Protein AF-A0A7S3DHJ5-F1 (afdb_monomer)

Organism: N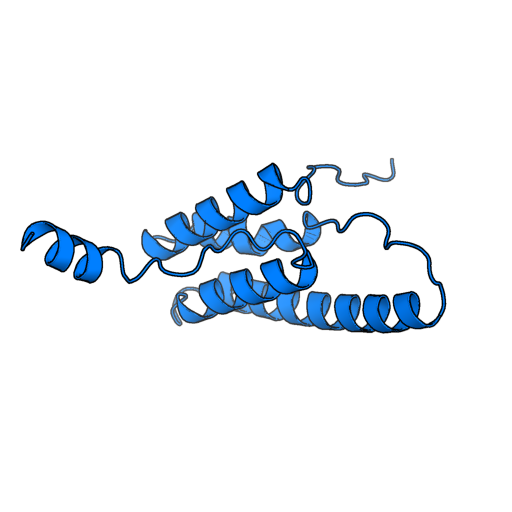CBI:txid652834

InterPro domains:
  IPR032629 Mon2/Sec7/BIG1-like, dimerisation and cyclophilin-binding domain [PF16213] (24-120)

Structure (mmCIF, N/CA/C/O backbone):
data_AF-A0A7S3DHJ5-F1
#
_entry.id   AF-A0A7S3DHJ5-F1
#
loop_
_atom_site.group_PDB
_atom_site.id
_atom_site.type_symbol
_atom_site.label_atom_id
_atom_site.label_alt_id
_atom_site.label_comp_id
_atom_site.label_asym_id
_atom_site.label_entity_id
_atom_site.label_seq_id
_atom_site.pdbx_PDB_ins_code
_atom_site.Cartn_x
_atom_site.Cartn_y
_atom_site.Cartn_z
_atom_site.occupancy
_atom_site.B_iso_or_equiv
_atom_site.auth_seq_id
_atom_site.auth_comp_id
_atom_site.auth_asym_id
_atom_site.auth_atom_id
_atom_site.pdbx_PDB_model_num
ATOM 1 N N . SER A 1 1 ? -28.505 -16.657 -4.690 1.00 63.44 1 SER A N 1
ATOM 2 C CA . SER A 1 1 ? -29.125 -17.137 -3.439 1.00 63.44 1 SER A CA 1
ATOM 3 C C . SER A 1 1 ? -29.092 -16.020 -2.397 1.00 63.44 1 SER A C 1
ATOM 5 O O . SER A 1 1 ? -28.240 -15.150 -2.518 1.00 63.44 1 SER A O 1
ATOM 7 N N . GLU A 1 2 ? -29.968 -16.001 -1.386 1.00 65.31 2 GLU A N 1
ATOM 8 C CA . GLU A 1 2 ? -29.889 -15.054 -0.244 1.00 65.31 2 GLU A CA 1
ATOM 9 C C . GLU A 1 2 ? -28.500 -15.104 0.425 1.00 65.31 2 GLU A C 1
ATOM 11 O O . GLU A 1 2 ? -27.936 -14.089 0.832 1.00 65.31 2 GLU A O 1
ATOM 16 N N . VAL A 1 3 ? -27.885 -16.292 0.399 1.00 67.75 3 VAL A N 1
ATOM 17 C CA . VAL A 1 3 ? -26.518 -16.551 0.861 1.00 67.75 3 VAL A CA 1
ATOM 18 C C . VAL A 1 3 ? -25.464 -15.821 0.012 1.00 67.75 3 VAL A C 1
ATOM 20 O O . VAL A 1 3 ? -24.513 -15.290 0.571 1.00 67.75 3 VAL A O 1
ATOM 23 N N . ASP A 1 4 ? -25.637 -15.704 -1.313 1.00 57.72 4 ASP A N 1
ATOM 24 C CA . ASP A 1 4 ? -24.733 -14.916 -2.180 1.00 57.72 4 ASP A CA 1
ATOM 25 C C . ASP A 1 4 ? -24.799 -13.420 -1.866 1.00 57.72 4 ASP A C 1
ATOM 27 O O . ASP A 1 4 ? -23.802 -12.704 -1.970 1.00 57.72 4 ASP A O 1
ATOM 31 N N . GLN A 1 5 ? -25.985 -12.931 -1.501 1.00 67.31 5 GLN A N 1
ATOM 32 C CA . GLN A 1 5 ? -26.197 -11.525 -1.179 1.00 67.31 5 GLN A CA 1
ATOM 33 C C . GLN A 1 5 ? -25.593 -11.188 0.191 1.00 67.31 5 GLN A C 1
ATOM 35 O O . GLN A 1 5 ? -24.950 -10.148 0.337 1.00 67.31 5 GLN A O 1
ATOM 40 N N . LEU A 1 6 ? -25.699 -12.115 1.151 1.00 64.69 6 LEU A N 1
ATOM 41 C CA . LEU A 1 6 ? -25.043 -12.029 2.456 1.00 64.69 6 LEU A CA 1
ATOM 42 C C . LEU A 1 6 ? -23.513 -12.118 2.333 1.00 64.69 6 LEU A C 1
ATOM 44 O O . LEU A 1 6 ? -22.798 -11.326 2.943 1.00 64.69 6 LEU A O 1
ATOM 48 N N . MET A 1 7 ? -23.010 -13.025 1.488 1.00 59.53 7 MET A N 1
ATOM 49 C CA . MET A 1 7 ? -21.582 -13.148 1.177 1.00 59.53 7 MET A CA 1
ATOM 50 C C . MET A 1 7 ? -21.046 -11.863 0.533 1.00 59.53 7 MET A C 1
ATOM 52 O O . MET A 1 7 ? -20.023 -11.347 0.969 1.00 59.53 7 MET A O 1
ATOM 56 N N . ARG A 1 8 ? -21.754 -11.269 -0.436 1.00 63.53 8 ARG A N 1
ATOM 57 C CA . ARG A 1 8 ? -21.365 -9.974 -1.028 1.00 63.53 8 ARG A CA 1
ATOM 58 C C . ARG A 1 8 ? -21.389 -8.818 -0.027 1.00 63.53 8 ARG A C 1
ATOM 60 O O . ARG A 1 8 ? -20.546 -7.929 -0.117 1.00 63.53 8 ARG A O 1
ATOM 67 N N . ALA A 1 9 ? -22.324 -8.824 0.922 1.00 62.09 9 ALA A N 1
ATOM 68 C CA . ALA A 1 9 ? -22.416 -7.796 1.957 1.00 62.09 9 ALA A CA 1
ATOM 69 C C . ALA A 1 9 ? -21.298 -7.908 3.012 1.00 62.09 9 ALA A C 1
ATOM 71 O O . ALA A 1 9 ? -20.814 -6.883 3.489 1.00 62.09 9 ALA A O 1
ATOM 72 N N . PHE A 1 10 ? -20.861 -9.128 3.348 1.00 52.94 10 PHE A N 1
ATOM 73 C CA . PHE A 1 10 ? -19.789 -9.368 4.324 1.00 52.94 10 PHE A CA 1
ATOM 74 C C . PHE A 1 10 ? -18.382 -9.303 3.722 1.00 52.94 10 PHE A C 1
ATOM 76 O O . PHE A 1 10 ? -17.497 -8.682 4.310 1.00 52.94 10 PHE A O 1
ATOM 83 N N . PHE A 1 11 ? -18.171 -9.909 2.553 1.00 59.78 11 PHE A N 1
ATOM 84 C CA . PHE A 1 11 ? -16.862 -9.955 1.892 1.00 59.78 11 PHE A CA 1
ATOM 85 C C . PHE A 1 11 ? -16.596 -8.743 0.997 1.00 59.78 11 PHE A C 1
ATOM 87 O O . PHE A 1 11 ? -15.464 -8.529 0.567 1.00 59.78 11 PHE A O 1
ATOM 94 N N . GLY A 1 12 ? -17.609 -7.902 0.770 1.00 42.78 12 GLY A N 1
ATOM 95 C CA . GLY A 1 12 ? -17.515 -6.798 -0.168 1.00 42.78 12 GLY A CA 1
ATOM 96 C C . GLY A 1 12 ? -17.399 -7.302 -1.604 1.00 42.78 12 GLY A C 1
ATOM 97 O O . GLY A 1 12 ? -16.978 -8.421 -1.888 1.00 42.78 12 GLY A O 1
ATOM 98 N N . ASP A 1 13 ? -17.807 -6.454 -2.533 1.00 43.94 13 ASP A N 1
ATOM 99 C CA . ASP A 1 13 ? -17.621 -6.668 -3.957 1.00 43.94 13 ASP A CA 1
ATOM 100 C C . ASP A 1 13 ? -16.121 -6.823 -4.273 1.00 43.94 13 ASP A C 1
ATOM 102 O O . ASP A 1 13 ? -15.396 -5.850 -4.467 1.00 43.94 13 ASP A O 1
ATOM 106 N N . SER A 1 14 ? -15.642 -8.068 -4.311 1.00 46.50 14 SER A N 1
ATOM 107 C CA . SER A 1 14 ? -14.331 -8.443 -4.850 1.00 46.50 14 SER A CA 1
ATOM 108 C C . SER A 1 14 ? -14.371 -8.477 -6.389 1.00 46.50 14 SER A C 1
ATOM 110 O O . SER A 1 14 ? -13.700 -9.274 -7.040 1.00 46.50 14 SER A O 1
ATOM 112 N N . SER A 1 15 ? -15.196 -7.624 -7.006 1.00 45.34 15 SER A N 1
ATOM 113 C CA . SER A 1 15 ? -15.207 -7.414 -8.452 1.00 45.34 15 SER A CA 1
ATOM 114 C C . SER A 1 15 ? -14.200 -6.331 -8.796 1.00 45.34 15 SER A C 1
ATOM 116 O O . SER A 1 15 ? -14.519 -5.146 -8.851 1.00 45.34 15 SER A O 1
ATOM 118 N N . SER A 1 16 ? -12.948 -6.742 -8.988 1.00 43.50 16 SER A N 1
ATOM 119 C CA . SER A 1 16 ? -12.066 -6.282 -10.077 1.00 43.50 16 SER A CA 1
ATOM 120 C C . SER A 1 16 ? -10.631 -6.788 -9.883 1.00 43.50 16 SER A C 1
ATOM 122 O O . SER A 1 16 ? -9.676 -6.026 -9.981 1.00 43.50 16 SER A O 1
ATOM 124 N N . ASP A 1 17 ? -10.450 -8.091 -9.660 1.00 40.03 17 ASP A N 1
ATOM 125 C CA . ASP A 1 17 ? -9.230 -8.765 -10.119 1.00 40.03 17 ASP A CA 1
ATOM 126 C C . ASP A 1 17 ? -9.486 -9.296 -11.533 1.00 40.03 17 ASP A C 1
ATOM 128 O O . ASP A 1 17 ? -9.504 -10.495 -11.803 1.00 40.03 17 ASP A O 1
ATOM 132 N N . SER A 1 18 ? -9.693 -8.375 -12.478 1.00 40.03 18 SER A N 1
ATOM 133 C CA . SER A 1 18 ? -9.257 -8.677 -13.834 1.00 40.03 18 SER A CA 1
ATOM 134 C C . SER A 1 18 ? -7.743 -8.784 -13.744 1.00 40.03 18 SER A C 1
ATOM 136 O O . SER A 1 18 ? -7.072 -7.795 -13.443 1.00 40.03 18 SER A O 1
ATOM 138 N N . VAL A 1 19 ? -7.208 -9.982 -13.944 1.00 42.78 19 VAL A N 1
ATOM 139 C CA . VAL A 1 19 ? -5.772 -10.205 -14.084 1.00 42.78 19 VAL A CA 1
ATOM 140 C C . VAL A 1 19 ? -5.350 -9.469 -15.356 1.00 42.78 19 VAL A C 1
ATOM 142 O O . VAL A 1 19 ? -5.405 -10.014 -16.454 1.00 42.78 19 VAL A O 1
ATOM 145 N N . VAL A 1 20 ? -5.038 -8.176 -15.237 1.00 43.88 20 VAL A N 1
ATOM 146 C CA . VAL A 1 20 ? -4.575 -7.375 -16.368 1.00 43.88 20 VAL A CA 1
ATOM 147 C C . VAL A 1 20 ? -3.136 -7.797 -16.617 1.00 43.88 20 VAL A C 1
ATOM 149 O O . VAL A 1 20 ? -2.198 -7.279 -16.007 1.00 43.88 20 VAL A O 1
ATOM 152 N N . ALA A 1 21 ? -2.972 -8.795 -17.483 1.00 42.38 21 ALA A N 1
ATOM 153 C CA . ALA A 1 21 ? -1.714 -9.067 -18.155 1.00 42.38 21 ALA A CA 1
ATOM 154 C C . ALA A 1 21 ? -1.277 -7.760 -18.840 1.00 42.38 21 ALA A C 1
ATOM 156 O O . ALA A 1 21 ? -1.862 -7.354 -19.840 1.00 42.38 21 ALA A O 1
ATOM 157 N N . GLY A 1 22 ? -0.335 -7.042 -18.221 1.00 53.66 22 GLY A N 1
ATOM 158 C CA . GLY A 1 22 ? 0.121 -5.720 -18.666 1.00 53.66 22 GLY A CA 1
ATOM 159 C C . GLY A 1 22 ? 0.097 -4.614 -17.605 1.00 53.66 22 GLY A C 1
ATOM 160 O O . GLY A 1 22 ? 0.583 -3.519 -17.881 1.00 53.66 22 GLY A O 1
ATOM 161 N N . GLU A 1 23 ? -0.428 -4.848 -16.396 1.00 67.3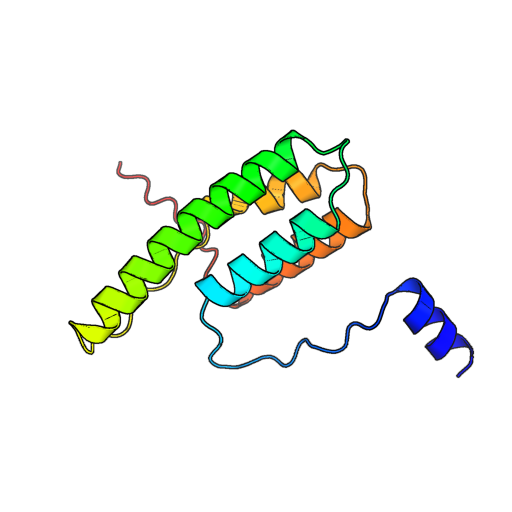1 23 GLU A N 1
ATOM 162 C CA . GLU A 1 23 ? -0.330 -3.845 -15.325 1.00 67.31 23 GLU A CA 1
ATOM 163 C C . GLU A 1 23 ? 1.115 -3.718 -14.819 1.00 67.31 23 GLU A C 1
ATOM 165 O O . GLU A 1 23 ? 1.718 -4.701 -14.373 1.00 67.31 23 GLU A O 1
ATOM 170 N N . ARG A 1 24 ? 1.657 -2.492 -14.864 1.00 76.38 24 ARG A N 1
ATOM 171 C CA . ARG A 1 24 ? 2.979 -2.176 -14.315 1.00 76.38 24 ARG A CA 1
ATOM 172 C C . ARG A 1 24 ? 3.007 -2.461 -12.817 1.00 76.38 24 ARG A C 1
ATOM 174 O O . ARG A 1 24 ? 2.067 -2.146 -12.088 1.00 76.38 24 ARG A O 1
ATOM 181 N N . ALA A 1 25 ? 4.115 -3.024 -12.355 1.00 80.75 25 ALA A N 1
ATOM 182 C CA . ALA A 1 25 ? 4.288 -3.396 -10.957 1.00 80.75 25 ALA A CA 1
ATOM 183 C C . ALA A 1 25 ? 4.178 -2.197 -10.001 1.00 80.75 25 ALA A C 1
ATOM 185 O O . ALA A 1 25 ? 3.531 -2.290 -8.955 1.00 80.75 25 ALA A O 1
ATOM 186 N N . THR A 1 26 ? 4.713 -1.046 -10.418 1.00 83.06 26 THR A N 1
ATOM 187 C CA . THR A 1 26 ? 4.555 0.247 -9.741 1.00 83.06 26 THR A CA 1
ATOM 188 C C . THR A 1 26 ? 3.084 0.633 -9.581 1.00 83.06 26 THR A C 1
ATOM 190 O O . THR A 1 26 ? 2.650 0.961 -8.478 1.00 83.06 26 THR A O 1
ATOM 193 N N . ASP A 1 27 ? 2.284 0.535 -10.646 1.00 86.00 27 ASP A N 1
ATOM 194 C CA . ASP A 1 27 ? 0.858 0.886 -10.620 1.00 86.00 27 ASP A CA 1
ATOM 195 C C . ASP A 1 27 ? 0.053 -0.031 -9.682 1.00 86.00 27 ASP A C 1
ATOM 197 O O . ASP A 1 27 ? -0.786 0.453 -8.911 1.00 86.00 27 ASP A O 1
ATOM 201 N N . PHE A 1 28 ? 0.339 -1.339 -9.688 1.00 88.00 28 PHE A N 1
ATOM 202 C CA . PHE A 1 28 ? -0.286 -2.285 -8.759 1.00 88.00 28 PHE A CA 1
ATOM 203 C C . PHE A 1 28 ? 0.044 -1.944 -7.302 1.00 88.00 28 PHE A C 1
ATOM 205 O O . PHE A 1 28 ? -0.857 -1.847 -6.465 1.00 88.00 28 PHE A O 1
ATOM 212 N N . LEU A 1 29 ? 1.324 -1.725 -6.991 1.00 87.25 29 LEU A N 1
ATOM 213 C CA . LEU A 1 29 ? 1.774 -1.452 -5.629 1.00 87.25 29 LEU A CA 1
ATOM 214 C C . LEU A 1 29 ? 1.205 -0.128 -5.099 1.00 87.25 29 LEU A C 1
ATOM 216 O O . LEU A 1 29 ? 0.733 -0.078 -3.963 1.00 87.25 29 LEU A O 1
ATOM 220 N N . ILE A 1 30 ? 1.139 0.918 -5.930 1.00 89.94 30 ILE A N 1
ATOM 221 C CA . ILE A 1 30 ? 0.496 2.192 -5.571 1.00 89.94 30 ILE A CA 1
ATOM 222 C C . ILE A 1 30 ? -0.985 1.977 -5.233 1.00 89.94 30 ILE A C 1
ATOM 224 O O . ILE A 1 30 ? -1.481 2.508 -4.233 1.00 89.94 30 ILE A O 1
ATOM 228 N N . LYS A 1 31 ? -1.719 1.189 -6.032 1.00 90.44 31 LYS A N 1
ATOM 229 C CA . LYS A 1 31 ? -3.129 0.867 -5.746 1.00 90.44 31 LYS A CA 1
ATOM 230 C C . LYS A 1 31 ? -3.273 0.070 -4.450 1.00 90.44 31 LYS A C 1
ATOM 232 O O . LYS A 1 31 ? -4.142 0.400 -3.638 1.00 90.44 31 LYS A O 1
ATOM 237 N N . ALA A 1 32 ? -2.428 -0.938 -4.245 1.00 90.31 32 ALA A N 1
ATOM 238 C CA . ALA A 1 32 ? -2.418 -1.780 -3.052 1.00 90.31 32 ALA A CA 1
ATOM 239 C C . ALA A 1 32 ? -2.183 -0.949 -1.781 1.00 90.31 32 ALA A C 1
ATOM 241 O O . ALA A 1 32 ? -2.992 -0.988 -0.851 1.00 90.31 32 ALA A O 1
ATOM 242 N N . LEU A 1 33 ? -1.145 -0.110 -1.781 1.00 90.00 33 LEU A N 1
ATOM 243 C CA . LEU A 1 33 ? -0.805 0.786 -0.676 1.00 90.00 33 LEU A CA 1
ATOM 244 C C . LEU A 1 33 ? -1.908 1.814 -0.400 1.00 90.00 33 LEU A C 1
ATOM 246 O O . LEU A 1 33 ? -2.272 2.037 0.753 1.00 90.00 33 LEU A O 1
ATOM 250 N N . ASN A 1 34 ? -2.528 2.386 -1.436 1.00 90.81 34 ASN A N 1
ATOM 251 C CA . ASN A 1 34 ? -3.666 3.291 -1.255 1.00 90.81 34 ASN A CA 1
ATOM 252 C C . ASN A 1 34 ? -4.882 2.599 -0.621 1.00 90.81 34 ASN A C 1
ATOM 254 O O . ASN A 1 34 ? -5.547 3.182 0.241 1.00 90.81 34 ASN A O 1
ATOM 258 N N . ARG A 1 35 ? -5.188 1.358 -1.023 1.00 90.12 35 ARG A N 1
ATOM 259 C CA . ARG A 1 35 ? -6.260 0.559 -0.405 1.00 90.12 35 ARG A CA 1
ATOM 260 C C . ARG A 1 35 ? -5.938 0.255 1.059 1.00 90.12 35 ARG A C 1
ATOM 262 O O . ARG A 1 35 ? -6.811 0.426 1.910 1.00 90.12 35 ARG A O 1
ATOM 269 N N . LEU A 1 36 ? -4.686 -0.093 1.352 1.00 89.19 36 LEU A N 1
ATOM 270 C CA . LEU A 1 36 ? -4.199 -0.357 2.705 1.00 89.19 36 LEU A CA 1
ATOM 271 C C . LEU A 1 36 ? -4.287 0.892 3.594 1.00 89.19 36 LEU A C 1
ATOM 273 O O . LEU A 1 36 ? -4.807 0.833 4.708 1.00 89.19 36 LEU A O 1
ATOM 277 N N . HIS A 1 37 ? -3.875 2.054 3.077 1.00 88.94 37 HIS A N 1
ATOM 278 C CA . HIS A 1 37 ? -3.986 3.329 3.783 1.00 88.94 37 HIS A CA 1
ATOM 279 C C . HIS A 1 37 ? -5.449 3.688 4.080 1.00 88.94 37 HIS A C 1
ATOM 281 O O . HIS A 1 37 ? -5.761 4.098 5.197 1.00 88.94 37 HIS A O 1
ATOM 287 N N . LYS A 1 38 ? -6.369 3.487 3.125 1.00 89.00 38 LYS A N 1
ATOM 288 C CA . LYS A 1 38 ? -7.811 3.733 3.328 1.00 89.00 38 LYS A CA 1
ATOM 289 C C . LYS A 1 38 ? -8.444 2.791 4.353 1.00 89.00 38 LYS A C 1
ATOM 291 O O . LYS A 1 38 ? -9.345 3.205 5.075 1.00 89.00 38 LYS A O 1
ATOM 296 N N . ALA A 1 39 ? -7.996 1.539 4.408 1.00 86.81 39 ALA A N 1
ATOM 297 C CA . ALA A 1 39 ? -8.461 0.566 5.393 1.00 86.81 39 ALA A CA 1
ATOM 298 C C . ALA A 1 39 ? -7.841 0.793 6.785 1.00 86.81 39 ALA A C 1
ATOM 300 O O . ALA A 1 39 ? -8.397 0.367 7.799 1.00 86.81 39 ALA A O 1
ATOM 301 N N . SER A 1 40 ? -6.694 1.472 6.856 1.00 86.94 40 SER A N 1
ATOM 302 C CA . SER A 1 40 ? -6.017 1.770 8.114 1.00 86.94 40 SER A CA 1
ATOM 303 C C . SER A 1 40 ? -6.713 2.886 8.907 1.00 86.94 40 SER A C 1
ATOM 305 O O . SER A 1 40 ? -7.205 3.870 8.359 1.00 86.94 40 SER A O 1
ATOM 307 N N . SER A 1 41 ? -6.747 2.749 10.235 1.00 87.19 41 SER A N 1
ATOM 308 C CA . SER A 1 41 ? -7.351 3.743 11.130 1.00 87.19 41 SER A CA 1
ATOM 309 C C . SER A 1 41 ? -6.302 4.701 11.709 1.00 87.19 41 SER A C 1
ATOM 311 O O . SER A 1 41 ? -5.099 4.449 11.640 1.00 87.19 41 SER A O 1
ATOM 313 N N . ARG A 1 42 ? -6.742 5.770 12.392 1.00 85.62 42 ARG A N 1
ATOM 314 C CA . ARG A 1 42 ? -5.846 6.685 13.136 1.00 85.62 42 ARG A CA 1
ATOM 315 C C . ARG A 1 42 ? -5.000 5.987 14.213 1.00 85.62 42 ARG A C 1
ATOM 317 O O . ARG A 1 42 ? -4.004 6.557 14.648 1.00 85.62 42 ARG A O 1
ATOM 324 N N . LYS A 1 43 ? -5.389 4.781 14.645 1.00 86.06 43 LYS A N 1
ATOM 325 C CA . LYS A 1 43 ? -4.643 3.978 15.626 1.00 86.06 43 LYS A CA 1
ATOM 326 C C . LYS A 1 43 ? -3.396 3.334 15.013 1.00 86.06 43 LYS A C 1
ATOM 328 O O . LYS A 1 43 ? -2.446 3.063 15.733 1.00 86.06 43 LYS A O 1
ATOM 333 N N . HIS A 1 44 ? -3.367 3.135 13.695 1.00 88.38 44 HIS A N 1
ATOM 334 C CA . HIS A 1 44 ? -2.260 2.495 12.981 1.00 88.38 44 HIS A CA 1
ATOM 335 C C . HIS A 1 44 ? -1.255 3.550 12.487 1.00 88.38 44 HIS A C 1
ATOM 337 O O . HIS A 1 44 ? -0.992 3.649 11.291 1.00 88.38 44 HIS A O 1
ATOM 343 N N . LYS A 1 45 ? -0.749 4.399 13.394 1.00 89.81 45 LYS A N 1
ATOM 344 C CA . LYS A 1 45 ? 0.098 5.553 13.031 1.00 89.81 45 LYS A CA 1
ATOM 345 C C . LYS A 1 45 ? 1.341 5.141 12.239 1.00 89.81 45 LYS A C 1
ATOM 347 O O . LYS A 1 45 ? 1.622 5.742 11.213 1.00 89.81 45 LYS A O 1
ATOM 352 N N . GLU A 1 46 ? 2.026 4.099 12.698 1.00 89.19 46 GLU A N 1
ATOM 353 C CA . GLU A 1 46 ? 3.255 3.600 12.077 1.00 89.19 46 GLU A CA 1
ATOM 354 C C . GLU A 1 46 ? 3.008 3.053 10.666 1.00 89.19 46 GLU A C 1
ATOM 356 O O . GLU A 1 46 ? 3.684 3.455 9.726 1.00 89.19 46 GLU A O 1
ATOM 361 N N . LEU A 1 47 ? 1.965 2.231 10.494 1.00 89.44 47 LEU A N 1
ATOM 362 C CA . LEU A 1 47 ? 1.543 1.740 9.181 1.00 89.44 47 LEU A CA 1
ATOM 363 C C . LEU A 1 47 ? 1.207 2.897 8.233 1.00 89.44 47 LEU A C 1
ATOM 365 O O . LEU A 1 47 ? 1.637 2.901 7.087 1.00 89.44 47 LEU A O 1
ATOM 369 N N . ARG A 1 48 ? 0.444 3.891 8.703 1.00 90.88 48 ARG A N 1
ATOM 370 C CA . ARG A 1 48 ? 0.048 5.034 7.870 1.00 90.88 48 ARG A CA 1
ATOM 371 C C . ARG A 1 48 ? 1.240 5.861 7.418 1.00 90.88 48 ARG A C 1
ATOM 373 O O . ARG A 1 48 ? 1.279 6.243 6.253 1.00 90.88 48 ARG A O 1
ATOM 380 N N . GLN A 1 49 ? 2.188 6.104 8.319 1.00 92.25 49 GLN A N 1
ATOM 381 C CA . GLN A 1 49 ? 3.412 6.826 7.994 1.00 92.25 49 GLN A CA 1
ATOM 382 C C . GLN A 1 49 ? 4.241 6.050 6.970 1.00 92.25 49 GLN A C 1
ATOM 384 O O . GLN A 1 49 ? 4.578 6.599 5.927 1.00 92.25 49 GLN A O 1
ATOM 389 N N . GLN A 1 50 ? 4.484 4.759 7.216 1.00 91.75 50 GLN A N 1
ATOM 390 C CA . GLN A 1 50 ? 5.283 3.930 6.316 1.00 91.75 50 GLN A CA 1
ATOM 391 C C . GLN A 1 50 ? 4.657 3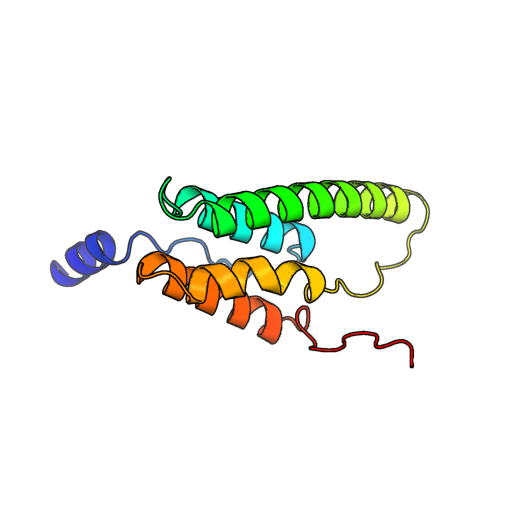.837 4.918 1.00 91.75 50 GLN A C 1
ATOM 393 O O . GLN A 1 50 ? 5.355 4.003 3.923 1.00 91.75 50 GLN A O 1
ATOM 398 N N . VAL A 1 51 ? 3.335 3.650 4.837 1.00 91.50 51 VAL A N 1
ATOM 399 C CA . VAL A 1 51 ? 2.618 3.606 3.556 1.00 91.50 51 VAL A CA 1
ATOM 400 C C . VAL A 1 51 ? 2.736 4.935 2.809 1.00 91.50 51 VAL A C 1
ATOM 402 O O . VAL A 1 51 ? 2.886 4.945 1.590 1.00 91.50 51 VAL A O 1
ATOM 405 N N . GLN A 1 52 ? 2.684 6.062 3.519 1.00 90.94 52 GLN A N 1
ATOM 406 C CA . GLN A 1 52 ? 2.827 7.378 2.906 1.00 90.94 52 GLN A CA 1
ATOM 407 C C . GLN A 1 52 ? 4.252 7.620 2.391 1.00 90.94 52 GLN A C 1
ATOM 409 O O . GLN A 1 52 ? 4.415 8.100 1.270 1.00 90.94 52 GLN A O 1
ATOM 414 N N . ASP A 1 53 ? 5.270 7.228 3.157 1.00 90.94 53 ASP A N 1
ATOM 415 C CA . ASP A 1 53 ? 6.673 7.325 2.745 1.00 90.94 53 ASP A CA 1
ATOM 416 C C . ASP A 1 53 ? 6.960 6.445 1.513 1.00 90.94 53 ASP A C 1
ATOM 418 O O . ASP A 1 53 ? 7.661 6.860 0.585 1.00 90.94 53 ASP A O 1
ATOM 422 N N . ASP A 1 54 ? 6.381 5.244 1.473 1.00 89.62 54 ASP A N 1
ATOM 423 C CA . ASP A 1 54 ? 6.528 4.297 0.365 1.00 89.62 54 ASP A CA 1
ATOM 424 C C . ASP A 1 54 ? 5.828 4.793 -0.910 1.00 89.62 54 ASP A C 1
ATOM 426 O O . ASP A 1 54 ? 6.392 4.690 -1.999 1.00 89.62 54 ASP A O 1
ATOM 430 N N . LEU A 1 55 ? 4.651 5.419 -0.787 1.00 88.62 55 LEU A N 1
ATOM 431 C CA . LEU A 1 55 ? 3.964 6.058 -1.916 1.00 88.62 55 LEU A CA 1
ATOM 432 C C . LEU A 1 55 ? 4.791 7.200 -2.525 1.00 88.62 55 LEU A C 1
ATOM 434 O O . LEU A 1 55 ? 4.881 7.297 -3.746 1.00 88.62 55 LEU A O 1
ATOM 438 N N . VAL A 1 56 ? 5.444 8.026 -1.700 1.00 89.56 56 VAL A N 1
ATOM 439 C CA . VAL A 1 56 ? 6.312 9.115 -2.189 1.00 89.56 56 VAL A CA 1
ATOM 440 C C . VAL A 1 56 ? 7.511 8.564 -2.967 1.00 89.56 56 VAL A C 1
ATOM 442 O O . VAL A 1 56 ? 7.873 9.102 -4.017 1.00 89.56 56 VAL A O 1
ATOM 445 N N . LYS A 1 57 ? 8.124 7.479 -2.481 1.00 87.00 57 LYS A N 1
ATOM 446 C CA . LYS A 1 57 ? 9.231 6.803 -3.178 1.00 87.00 57 LYS A CA 1
ATOM 447 C C . LYS A 1 57 ? 8.779 6.197 -4.506 1.00 87.00 57 LYS A C 1
ATOM 449 O O . LYS A 1 57 ? 9.479 6.359 -5.504 1.00 87.00 5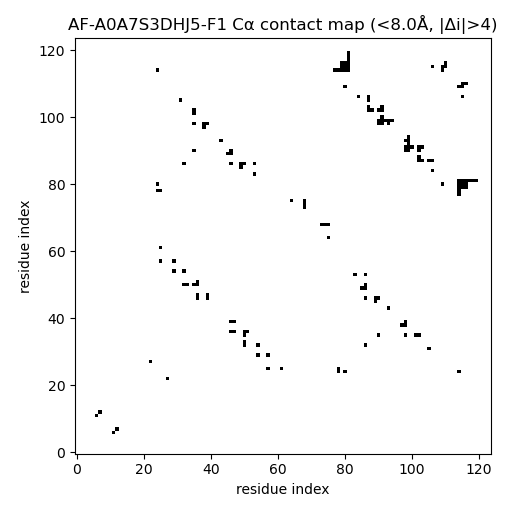7 LYS A O 1
ATOM 454 N N . LEU A 1 58 ? 7.605 5.568 -4.536 1.00 85.88 58 LEU A N 1
ATOM 455 C CA . LEU A 1 58 ? 7.039 4.989 -5.755 1.00 85.88 58 LEU A CA 1
ATOM 456 C C . LEU A 1 58 ? 6.668 6.042 -6.788 1.00 85.88 58 LEU A C 1
ATOM 458 O O . LEU A 1 58 ? 6.944 5.844 -7.965 1.00 85.88 58 LEU A O 1
ATOM 462 N N . ASP A 1 59 ? 6.107 7.176 -6.372 1.00 84.75 59 ASP A N 1
ATOM 463 C CA . ASP A 1 59 ? 5.827 8.285 -7.286 1.00 84.75 59 ASP A CA 1
ATOM 464 C C . ASP A 1 59 ? 7.114 8.855 -7.895 1.00 84.75 59 ASP A C 1
ATOM 466 O O . ASP A 1 59 ? 7.121 9.272 -9.057 1.00 84.75 59 ASP A O 1
ATOM 470 N N . LYS A 1 60 ? 8.218 8.862 -7.138 1.00 84.00 60 LYS A N 1
ATOM 471 C CA . LYS A 1 60 ? 9.533 9.254 -7.657 1.00 84.00 60 LYS A CA 1
ATOM 472 C C . LYS A 1 60 ? 10.064 8.229 -8.664 1.00 84.00 60 LYS A C 1
ATOM 474 O O . LYS A 1 60 ? 10.409 8.623 -9.775 1.00 84.00 60 LYS A O 1
ATOM 479 N N . GLN A 1 61 ? 10.051 6.940 -8.319 1.00 80.00 61 GLN A N 1
ATOM 480 C CA . GLN A 1 61 ? 10.476 5.864 -9.223 1.00 80.00 61 GLN A CA 1
ATOM 481 C C . GLN A 1 61 ? 9.642 5.823 -10.501 1.00 80.00 61 GLN A C 1
ATOM 483 O O . GLN A 1 61 ? 10.192 5.722 -11.588 1.00 80.00 61 GLN A O 1
ATOM 488 N N . LYS A 1 62 ? 8.322 5.989 -10.396 1.00 82.19 62 LYS A N 1
ATOM 489 C CA . LYS A 1 62 ? 7.424 6.032 -11.550 1.00 82.19 62 LYS A CA 1
ATOM 490 C C . LYS A 1 62 ? 7.776 7.169 -12.508 1.00 82.19 62 LYS A C 1
ATOM 492 O O . LYS A 1 62 ? 7.818 6.961 -13.715 1.00 82.19 62 LYS A O 1
ATOM 497 N N . LYS A 1 63 ? 8.071 8.365 -11.985 1.00 79.81 63 LYS A N 1
ATOM 498 C CA . LYS A 1 63 ? 8.508 9.506 -12.808 1.00 79.81 63 LYS A CA 1
ATOM 499 C C . LYS A 1 63 ? 9.849 9.241 -13.494 1.00 79.81 63 LYS A C 1
ATOM 501 O O . LYS A 1 63 ? 10.025 9.646 -14.640 1.00 79.81 63 LYS A O 1
ATOM 506 N N . GLU A 1 64 ? 10.774 8.578 -12.806 1.00 77.69 64 GLU A N 1
ATOM 507 C CA . GLU A 1 64 ? 12.073 8.183 -13.362 1.00 77.69 64 GLU A CA 1
ATOM 508 C C . GLU A 1 64 ? 11.915 7.106 -14.449 1.00 77.69 64 GLU A C 1
ATOM 510 O O . GLU A 1 64 ? 12.497 7.241 -15.522 1.00 77.69 64 GLU A O 1
ATOM 515 N N . GLU A 1 65 ? 11.063 6.101 -14.236 1.00 69.94 65 GLU A N 1
ATOM 516 C CA . GLU A 1 65 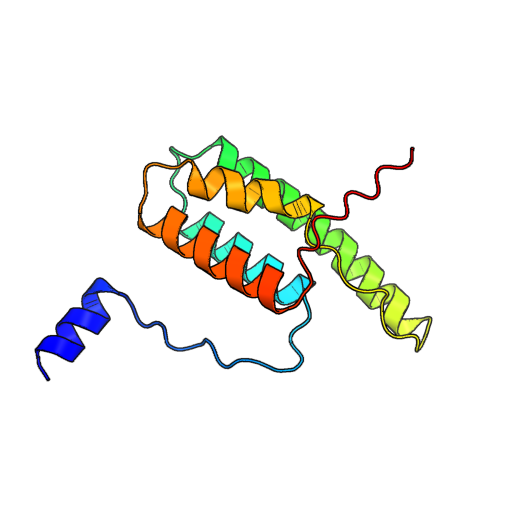? 10.727 5.067 -15.225 1.00 69.94 65 GLU A CA 1
ATOM 517 C C . GLU A 1 65 ? 10.016 5.643 -16.457 1.00 69.94 65 GLU A C 1
ATOM 519 O O . GLU A 1 65 ? 10.354 5.282 -17.586 1.00 69.94 65 GLU A O 1
ATOM 524 N N . ASP A 1 66 ? 9.058 6.557 -16.271 1.00 70.31 66 ASP A N 1
ATOM 525 C CA . ASP A 1 66 ? 8.345 7.223 -17.370 1.00 70.31 66 ASP A CA 1
ATOM 526 C C . ASP A 1 66 ? 9.287 8.132 -18.185 1.00 70.31 66 ASP A C 1
ATOM 528 O O . ASP A 1 66 ? 9.136 8.258 -19.405 1.00 70.31 66 ASP A O 1
ATOM 532 N N . ALA A 1 67 ? 10.282 8.751 -17.538 1.00 67.12 67 ALA A N 1
ATOM 533 C CA . ALA A 1 67 ? 11.323 9.523 -18.213 1.00 67.12 67 ALA A CA 1
ATOM 534 C C . ALA A 1 67 ? 12.313 8.614 -18.964 1.00 67.12 67 ALA A C 1
ATOM 536 O O . ALA A 1 67 ? 12.646 8.888 -20.119 1.00 67.12 67 ALA A O 1
ATOM 537 N N . ALA A 1 68 ? 12.740 7.510 -18.345 1.00 60.19 68 ALA A N 1
ATOM 538 C CA . ALA A 1 68 ? 13.665 6.547 -18.937 1.00 60.19 68 ALA A CA 1
ATOM 539 C C . ALA A 1 68 ? 13.047 5.802 -20.129 1.00 60.19 68 ALA A C 1
ATOM 541 O O . ALA A 1 68 ? 13.695 5.671 -21.164 1.00 60.19 68 ALA A O 1
ATOM 542 N N . SER A 1 69 ? 11.775 5.403 -20.034 1.00 58.59 69 SER A N 1
ATOM 543 C CA . SER A 1 69 ? 11.048 4.709 -21.111 1.00 58.59 69 SER A CA 1
ATOM 544 C C . SER A 1 69 ? 10.829 5.594 -22.343 1.00 58.59 69 SER A C 1
ATOM 546 O O . SER A 1 69 ? 10.701 5.092 -23.456 1.00 58.59 69 SER A O 1
ATOM 548 N N . LYS A 1 70 ? 10.797 6.925 -22.171 1.00 57.22 70 LYS A N 1
ATOM 549 C CA . LYS A 1 70 ? 10.768 7.881 -23.292 1.00 57.22 70 LYS A CA 1
ATOM 550 C C . LYS A 1 70 ? 12.137 8.092 -23.941 1.00 57.22 70 LYS A C 1
ATOM 552 O O . LYS A 1 70 ? 12.185 8.468 -25.107 1.00 57.22 70 LYS A O 1
ATOM 557 N N . ALA A 1 71 ? 13.225 7.889 -23.198 1.00 56.19 71 ALA A N 1
ATOM 558 C CA . ALA A 1 71 ? 14.592 8.131 -23.662 1.00 56.19 71 ALA A CA 1
ATOM 559 C C . ALA A 1 71 ? 15.276 6.873 -24.227 1.00 56.19 71 ALA A C 1
ATOM 561 O O . ALA A 1 71 ? 16.152 6.974 -25.081 1.00 56.19 71 ALA A O 1
ATOM 562 N N . SER A 1 72 ? 14.879 5.690 -23.765 1.00 45.09 72 SER A N 1
ATOM 563 C CA . SER A 1 72 ? 15.454 4.401 -24.132 1.00 45.09 72 SER A CA 1
ATOM 564 C C . SER A 1 72 ? 14.302 3.438 -24.384 1.00 45.09 72 SER A C 1
ATOM 566 O O . SER A 1 72 ? 13.590 3.079 -23.455 1.00 45.09 72 SER A O 1
ATOM 568 N N . GLY A 1 73 ? 14.101 2.989 -25.624 1.00 43.62 73 GLY A N 1
ATOM 569 C CA . GLY A 1 73 ? 13.121 1.944 -25.964 1.00 43.62 73 GLY A CA 1
ATOM 570 C C . GLY A 1 73 ? 13.441 0.558 -25.372 1.00 43.62 73 GLY A C 1
ATOM 571 O O . GLY A 1 73 ? 13.013 -0.454 -25.919 1.00 43.62 73 GLY A O 1
ATOM 572 N N . SER A 1 74 ? 14.233 0.496 -24.298 1.00 37.22 74 SER A N 1
ATOM 573 C CA . SER A 1 74 ? 14.593 -0.713 -23.569 1.00 37.22 74 SER A CA 1
ATOM 574 C C . SER A 1 74 ? 13.534 -1.019 -22.515 1.00 37.22 74 SER A C 1
ATOM 576 O O . SER A 1 74 ? 13.175 -0.154 -21.717 1.00 37.22 74 SER A O 1
ATOM 578 N N . MET A 1 75 ? 13.068 -2.271 -22.483 1.00 41.31 75 MET A N 1
ATOM 579 C CA . MET A 1 75 ? 12.229 -2.793 -21.400 1.00 41.31 75 MET A CA 1
ATOM 580 C C . MET A 1 75 ? 12.869 -2.474 -20.038 1.00 41.31 75 MET A C 1
ATOM 582 O O . MET A 1 75 ? 14.078 -2.688 -19.884 1.00 41.31 75 MET A O 1
ATOM 586 N N . PRO A 1 76 ? 12.099 -1.971 -19.056 1.00 51.72 76 PRO A N 1
ATOM 587 C CA . PRO A 1 76 ? 12.637 -1.682 -17.739 1.00 51.72 76 PRO A CA 1
ATOM 588 C C . PRO A 1 76 ? 13.159 -2.973 -17.101 1.00 51.72 76 PRO A C 1
ATOM 590 O O . PRO A 1 76 ? 12.486 -4.006 -17.110 1.00 51.72 76 PRO A O 1
ATOM 593 N N . SER A 1 77 ? 14.377 -2.896 -16.558 1.00 52.09 77 SER A N 1
ATOM 594 C CA . SER A 1 77 ? 14.922 -3.878 -15.618 1.00 52.09 77 SER A CA 1
ATOM 595 C C . SER A 1 77 ? 13.841 -4.225 -14.595 1.00 52.09 77 SER A C 1
ATOM 597 O O . SER A 1 77 ? 13.205 -3.317 -14.065 1.00 52.09 77 SER A O 1
ATOM 599 N N . GLY A 1 78 ? 13.605 -5.518 -14.358 1.00 63.03 78 GLY A N 1
ATOM 600 C CA . GLY A 1 78 ? 12.487 -6.012 -13.551 1.00 63.03 78 GLY A CA 1
ATOM 601 C C . GLY A 1 78 ? 12.268 -5.213 -12.262 1.00 63.03 78 GLY A C 1
ATOM 602 O O . GLY A 1 78 ? 13.211 -4.924 -11.526 1.00 63.03 78 GLY A O 1
ATOM 603 N N . PHE A 1 79 ? 11.015 -4.833 -12.011 1.00 74.44 79 PHE A N 1
ATOM 604 C CA . PHE A 1 79 ? 10.635 -4.058 -10.833 1.00 74.44 79 PHE A CA 1
ATOM 605 C C . PHE A 1 79 ? 10.869 -4.861 -9.549 1.00 74.44 79 PHE A C 1
ATOM 607 O O . PHE A 1 79 ? 10.329 -5.959 -9.401 1.00 74.44 79 PHE A O 1
ATOM 614 N N . ASN A 1 80 ? 11.622 -4.284 -8.611 1.00 79.62 80 ASN A N 1
ATOM 615 C CA . ASN A 1 80 ? 11.860 -4.872 -7.297 1.00 79.62 80 ASN A CA 1
ATOM 616 C C . ASN A 1 80 ? 10.924 -4.248 -6.245 1.00 79.62 80 ASN A C 1
ATOM 618 O O . ASN A 1 80 ? 11.053 -3.069 -5.905 1.00 79.62 80 ASN A O 1
ATOM 622 N N . ALA A 1 81 ? 10.001 -5.055 -5.716 1.00 81.94 81 ALA A N 1
ATOM 623 C CA . ALA A 1 81 ? 9.054 -4.658 -4.677 1.00 81.94 81 ALA A CA 1
ATOM 624 C C . ALA A 1 81 ? 9.595 -4.832 -3.243 1.00 81.94 81 ALA A C 1
ATOM 626 O O . ALA A 1 81 ? 8.967 -4.341 -2.302 1.00 81.94 81 ALA A O 1
ATOM 627 N N . ASP A 1 82 ? 10.742 -5.496 -3.058 1.00 83.50 82 ASP A N 1
ATOM 628 C CA . ASP A 1 82 ? 11.307 -5.838 -1.744 1.00 83.50 82 ASP A CA 1
ATOM 629 C C . ASP A 1 82 ? 11.438 -4.623 -0.794 1.00 83.50 82 ASP A C 1
ATOM 631 O O . ASP A 1 82 ? 11.050 -4.745 0.373 1.00 83.50 82 ASP A O 1
ATOM 635 N N . PRO A 1 83 ? 11.874 -3.420 -1.241 1.00 85.25 83 PRO A N 1
ATOM 636 C CA . PRO A 1 83 ? 11.979 -2.249 -0.362 1.00 85.25 83 PRO A CA 1
ATOM 637 C C . PRO A 1 83 ? 10.644 -1.782 0.235 1.00 85.25 83 PRO A C 1
ATOM 639 O O . PRO A 1 83 ? 10.631 -1.095 1.257 1.00 85.25 83 PRO A O 1
ATOM 642 N N . TYR A 1 84 ? 9.526 -2.150 -0.393 1.00 85.62 84 TYR A N 1
ATOM 643 C CA . TYR A 1 84 ? 8.171 -1.739 -0.020 1.00 85.62 84 TYR A CA 1
ATOM 644 C C . TYR A 1 84 ? 7.434 -2.793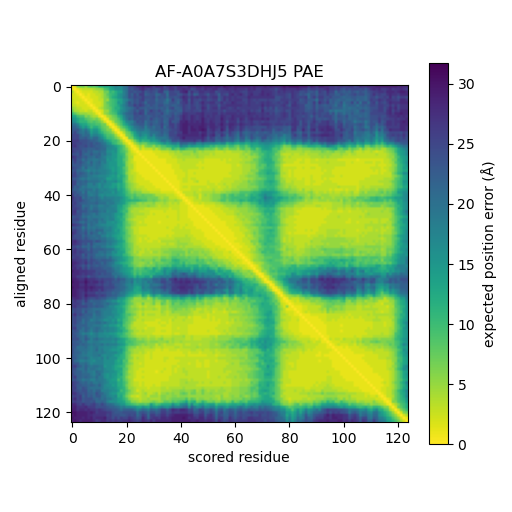 0.810 1.00 85.62 84 TYR A C 1
ATOM 646 O O . TYR A 1 84 ? 6.329 -2.551 1.304 1.00 85.62 84 TYR A O 1
ATOM 654 N N . PHE A 1 85 ? 8.051 -3.959 1.020 1.00 86.94 85 PHE A N 1
ATOM 655 C CA . PHE A 1 85 ? 7.454 -5.041 1.793 1.00 86.94 85 PHE A CA 1
ATOM 656 C C . PHE A 1 85 ? 7.176 -4.645 3.249 1.00 86.94 85 PHE A C 1
ATOM 658 O O . PHE A 1 85 ? 6.227 -5.139 3.857 1.00 86.94 85 PHE A O 1
ATOM 665 N N . LYS A 1 86 ? 7.940 -3.694 3.806 1.00 88.81 86 LYS A N 1
ATOM 666 C CA . LYS A 1 86 ? 7.765 -3.217 5.187 1.00 88.81 86 LYS A CA 1
ATOM 667 C C . LYS A 1 86 ? 6.340 -2.718 5.466 1.00 88.81 86 LYS A C 1
ATOM 669 O O . LYS A 1 86 ? 5.809 -2.989 6.541 1.00 88.81 86 LYS A O 1
ATOM 674 N N . SER A 1 87 ? 5.697 -2.047 4.508 1.00 89.06 87 SER A N 1
ATOM 675 C CA . SER A 1 87 ? 4.298 -1.612 4.640 1.00 89.06 87 SER A CA 1
ATOM 676 C C . SER A 1 87 ? 3.323 -2.787 4.762 1.00 89.06 87 SER A C 1
ATOM 678 O O . SER A 1 87 ? 2.417 -2.760 5.596 1.00 89.06 87 SER A O 1
ATOM 680 N N . LEU A 1 88 ? 3.521 -3.840 3.965 1.00 90.44 88 LEU A N 1
ATOM 681 C CA . LEU A 1 88 ? 2.700 -5.053 4.016 1.00 90.44 88 LEU A CA 1
ATOM 682 C C . LEU A 1 88 ? 2.935 -5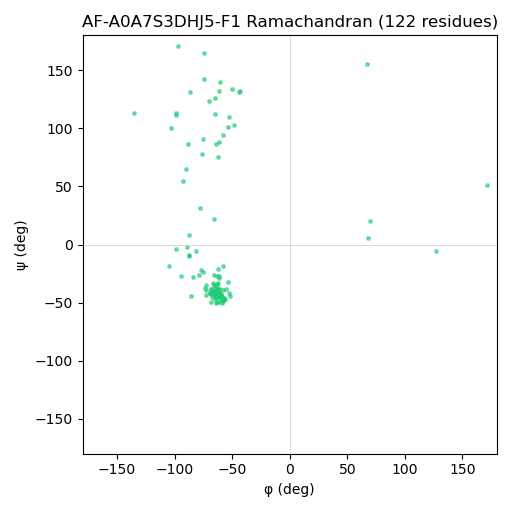.817 5.324 1.00 90.44 88 LEU A C 1
ATOM 684 O O . LEU A 1 88 ? 1.981 -6.226 5.983 1.00 90.44 88 LEU A O 1
ATOM 688 N N . TYR A 1 89 ? 4.192 -5.915 5.757 1.00 91.31 89 TYR A N 1
ATOM 689 C CA . TYR A 1 89 ? 4.560 -6.521 7.033 1.00 91.31 89 TYR A CA 1
ATOM 690 C C . TYR A 1 89 ? 3.891 -5.825 8.226 1.00 91.31 89 TYR A C 1
ATOM 692 O O . TYR A 1 89 ? 3.268 -6.484 9.059 1.00 91.31 89 TYR A O 1
ATOM 700 N N . LEU A 1 90 ? 3.941 -4.490 8.285 1.00 90.56 90 LEU A N 1
ATOM 701 C CA . LEU A 1 90 ? 3.281 -3.719 9.344 1.00 90.56 90 LEU A CA 1
ATOM 702 C C . LEU A 1 90 ? 1.759 -3.906 9.340 1.00 90.56 90 LEU A C 1
ATOM 704 O O . LEU A 1 90 ? 1.141 -3.899 10.404 1.00 90.56 90 LEU A O 1
ATOM 708 N N . ALA A 1 91 ? 1.139 -4.096 8.173 1.00 90.38 91 ALA A N 1
ATOM 709 C CA . ALA A 1 91 ? -0.290 -4.385 8.095 1.00 90.38 91 ALA A CA 1
ATOM 710 C C . ALA A 1 91 ? -0.643 -5.768 8.661 1.00 90.38 91 ALA A C 1
ATOM 712 O O . ALA A 1 91 ? -1.635 -5.882 9.390 1.00 90.38 91 ALA A O 1
ATOM 713 N N . CYS A 1 92 ? 0.201 -6.777 8.424 1.00 91.69 92 CYS A N 1
ATOM 714 C CA . CYS A 1 92 ? 0.063 -8.110 9.019 1.00 91.69 92 CYS A CA 1
ATOM 715 C C . CYS A 1 92 ? 0.201 -8.106 10.552 1.00 91.69 92 CYS A C 1
ATOM 717 O O . CYS A 1 92 ? -0.372 -8.960 11.219 1.00 91.69 92 CYS A O 1
ATOM 719 N N . GLN A 1 93 ? 0.927 -7.143 11.126 1.00 91.62 93 GLN A N 1
ATOM 720 C CA . GLN A 1 93 ? 1.072 -7.002 12.580 1.00 91.62 93 GLN A CA 1
ATOM 721 C C . GLN A 1 93 ? -0.108 -6.292 13.262 1.00 91.62 93 GLN A C 1
ATOM 723 O O . GLN A 1 93 ? -0.156 -6.183 14.491 1.00 91.62 93 GLN A O 1
ATOM 728 N N . THR A 1 94 ? -1.068 -5.774 12.493 1.00 90.19 94 THR A N 1
ATOM 729 C CA . THR A 1 94 ? -2.244 -5.124 13.078 1.00 90.19 94 THR A CA 1
ATOM 730 C C . THR A 1 94 ? -3.217 -6.144 13.670 1.00 90.19 94 THR A C 1
ATOM 732 O O . THR A 1 94 ? -3.182 -7.328 13.368 1.00 90.19 94 THR A O 1
ATOM 735 N N . LYS A 1 95 ? -4.156 -5.677 14.501 1.00 88.94 95 LYS A N 1
ATOM 736 C CA . LYS A 1 95 ? -5.254 -6.514 15.025 1.00 88.94 95 LYS A CA 1
ATOM 737 C C . LYS A 1 95 ? -6.482 -6.546 14.105 1.00 88.94 95 LYS A C 1
ATOM 739 O O . LYS A 1 95 ? -7.545 -7.000 14.518 1.00 88.94 95 LYS A O 1
ATOM 744 N N . SER A 1 96 ? -6.382 -5.985 12.900 1.00 88.50 96 SER A N 1
ATOM 745 C CA . SER A 1 96 ? -7.505 -5.881 11.969 1.00 88.50 96 SER A CA 1
ATOM 746 C C . SER A 1 96 ? -7.418 -6.998 10.939 1.00 88.50 96 SER A C 1
ATOM 748 O O . SER A 1 96 ? -6.549 -6.958 10.072 1.00 88.50 96 SER A O 1
ATOM 750 N N . SER A 1 97 ? -8.349 -7.954 11.004 1.00 89.38 97 SER A N 1
ATOM 751 C CA . SER A 1 97 ? -8.440 -9.062 10.041 1.00 89.38 97 SER A CA 1
ATOM 752 C C . SER A 1 97 ? -8.452 -8.564 8.598 1.00 89.38 97 SER A C 1
ATOM 754 O O . SER A 1 97 ? -7.668 -9.030 7.785 1.00 89.38 97 SER A O 1
ATOM 756 N N . LYS A 1 98 ? -9.229 -7.514 8.314 1.00 88.75 98 LYS A N 1
ATOM 757 C CA . LYS A 1 98 ? -9.305 -6.891 6.987 1.00 88.75 98 LYS A CA 1
ATOM 758 C C . LYS A 1 98 ? -7.954 -6.380 6.466 1.00 88.75 98 LYS A C 1
ATOM 760 O O . LYS A 1 98 ? -7.683 -6.494 5.276 1.00 88.75 98 LYS A O 1
ATOM 765 N N . LEU A 1 99 ? -7.117 -5.791 7.325 1.00 89.25 99 LEU A N 1
ATOM 766 C CA . LEU A 1 99 ? -5.786 -5.319 6.918 1.00 89.25 99 LEU A CA 1
ATOM 767 C C . LEU A 1 99 ? -4.821 -6.478 6.696 1.00 89.25 99 LEU A C 1
ATOM 769 O O . LEU A 1 99 ? -4.036 -6.433 5.753 1.00 89.25 99 LEU A O 1
ATOM 773 N N . ILE A 1 100 ? -4.900 -7.500 7.548 1.00 91.50 100 ILE A N 1
ATOM 774 C CA . ILE A 1 100 ? -4.093 -8.712 7.423 1.00 91.50 100 ILE A CA 1
ATOM 775 C C . ILE A 1 100 ? -4.437 -9.431 6.112 1.00 91.50 100 ILE A C 1
ATOM 777 O O . ILE A 1 100 ? -3.542 -9.713 5.325 1.00 91.50 100 ILE A O 1
ATOM 781 N N . GLU A 1 101 ? -5.722 -9.654 5.830 1.00 91.69 101 GLU A N 1
ATOM 782 C CA . GLU A 1 101 ? -6.199 -10.284 4.591 1.00 91.69 101 GLU A CA 1
ATOM 783 C C . GLU A 1 101 ? -5.717 -9.533 3.347 1.00 91.69 101 GLU A C 1
ATOM 785 O O . GLU A 1 101 ? -5.166 -10.141 2.432 1.00 91.69 101 GLU A O 1
ATOM 790 N N . GLN A 1 102 ? -5.848 -8.203 3.333 1.00 91.50 102 GLN A N 1
ATOM 791 C CA . GLN A 1 102 ? -5.359 -7.380 2.225 1.00 91.50 102 GLN A CA 1
ATOM 792 C C . GLN A 1 102 ? -3.842 -7.478 2.053 1.00 91.50 102 GLN A C 1
ATOM 794 O O . GLN A 1 102 ? -3.354 -7.602 0.932 1.00 91.50 102 GLN A O 1
ATOM 799 N N . ALA A 1 103 ? -3.085 -7.415 3.148 1.00 90.88 103 ALA A N 1
ATOM 800 C CA . ALA A 1 103 ? -1.632 -7.498 3.095 1.00 90.88 103 ALA A CA 1
ATOM 801 C C . 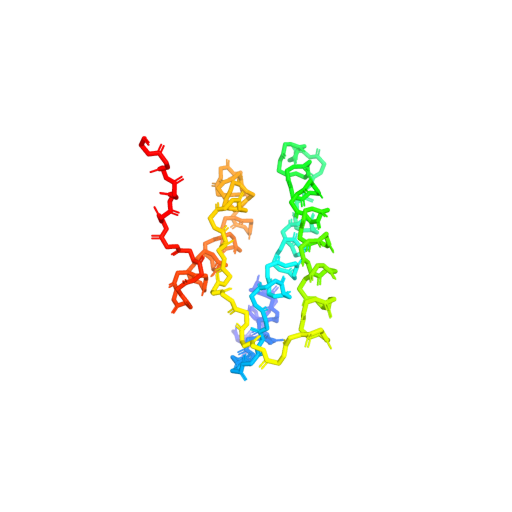ALA A 1 103 ? -1.154 -8.861 2.576 1.00 90.88 103 ALA A C 1
ATOM 803 O O . ALA A 1 103 ? -0.216 -8.914 1.775 1.00 90.88 103 ALA A O 1
ATOM 804 N N . LEU A 1 104 ? -1.816 -9.946 2.982 1.00 92.25 104 LEU A N 1
ATOM 805 C CA . LEU A 1 104 ? -1.525 -11.298 2.510 1.00 92.25 104 LEU A CA 1
ATOM 806 C C . LEU A 1 104 ? -1.873 -11.474 1.026 1.00 92.25 104 LEU A C 1
ATOM 808 O O . LEU A 1 104 ? -1.032 -11.976 0.281 1.00 92.25 104 LEU A O 1
ATOM 812 N N . ASP A 1 105 ? -3.040 -10.998 0.579 1.00 91.06 105 ASP A N 1
ATOM 813 C CA . ASP A 1 105 ? -3.442 -11.038 -0.838 1.00 91.06 105 ASP A CA 1
ATOM 814 C C . ASP A 1 105 ? -2.428 -10.306 -1.730 1.00 91.06 105 ASP A C 1
ATOM 816 O O . ASP A 1 105 ? -1.929 -10.850 -2.720 1.00 91.06 105 ASP A O 1
ATOM 820 N N . TYR A 1 106 ? -2.040 -9.087 -1.346 1.00 91.56 106 TYR A N 1
ATOM 821 C CA . TYR A 1 106 ? -1.051 -8.321 -2.102 1.00 91.56 106 TYR A CA 1
ATOM 822 C C . TYR A 1 106 ? 0.326 -8.983 -2.093 1.00 91.56 106 TYR A C 1
ATOM 824 O O . TYR A 1 106 ? 0.969 -9.042 -3.140 1.00 91.56 106 TYR A O 1
ATOM 832 N N . SER A 1 107 ? 0.761 -9.526 -0.953 1.00 89.44 107 SER A N 1
ATOM 833 C CA . SER A 1 107 ? 2.039 -10.243 -0.857 1.00 89.44 107 SER A CA 1
ATOM 834 C C . SER A 1 107 ? 2.055 -11.467 -1.775 1.00 89.44 107 SER A C 1
ATOM 836 O O . SER A 1 107 ? 3.011 -11.665 -2.523 1.00 89.44 107 SER A O 1
ATOM 838 N N . GLN A 1 108 ? 0.974 -12.252 -1.787 1.00 89.62 108 GLN A N 1
ATOM 839 C CA . GLN A 1 108 ? 0.832 -13.406 -2.672 1.00 89.62 108 GLN A CA 1
ATOM 840 C C . GLN A 1 108 ? 0.894 -12.996 -4.146 1.00 89.62 108 GLN A C 1
ATOM 842 O O . GLN A 1 108 ? 1.630 -13.608 -4.920 1.00 89.62 108 GLN A O 1
ATOM 847 N N . LYS A 1 109 ? 0.175 -11.936 -4.538 1.00 89.19 109 LYS A N 1
ATOM 848 C CA . LYS A 1 109 ? 0.187 -11.418 -5.916 1.00 89.19 109 LYS A CA 1
ATOM 849 C C . LYS A 1 109 ? 1.571 -10.920 -6.338 1.00 89.19 109 LYS A C 1
ATOM 851 O O . LYS A 1 109 ? 1.967 -11.152 -7.477 1.00 89.19 109 LYS A O 1
ATOM 856 N N . MET A 1 110 ? 2.321 -10.279 -5.440 1.00 86.00 110 MET A N 1
ATOM 857 C CA . MET A 1 110 ? 3.686 -9.817 -5.725 1.00 86.00 110 MET A CA 1
ATOM 858 C C . MET A 1 110 ? 4.674 -10.975 -5.883 1.00 86.00 110 MET A C 1
ATOM 860 O O . MET A 1 110 ? 5.486 -10.948 -6.807 1.00 86.00 110 MET A O 1
ATOM 864 N N . MET A 1 111 ? 4.581 -12.003 -5.034 1.00 85.56 111 MET A N 1
ATOM 865 C CA . MET A 1 111 ? 5.400 -13.215 -5.157 1.00 85.56 111 MET A CA 1
ATOM 866 C C . MET A 1 111 ? 5.069 -13.990 -6.436 1.00 85.56 111 MET A C 1
ATOM 868 O O . MET A 1 111 ? 5.970 -14.358 -7.182 1.00 85.56 111 MET A O 1
ATOM 872 N N . ALA A 1 112 ? 3.782 -14.176 -6.745 1.00 85.50 112 ALA A N 1
ATOM 873 C CA . ALA A 1 112 ? 3.338 -14.892 -7.943 1.00 85.50 112 ALA A CA 1
ATOM 874 C C . ALA A 1 112 ? 3.798 -14.223 -9.249 1.00 85.50 112 ALA A C 1
ATOM 876 O O . ALA A 1 112 ? 4.002 -14.899 -10.254 1.00 85.50 112 ALA A O 1
ATOM 877 N N . ARG A 1 113 ? 3.973 -12.895 -9.237 1.00 82.88 113 ARG A N 1
ATOM 878 C CA . ARG A 1 113 ? 4.488 -12.117 -10.374 1.00 82.88 113 ARG A CA 1
ATOM 879 C C . ARG A 1 113 ? 6.015 -11.978 -10.382 1.00 82.88 113 ARG A C 1
ATOM 881 O O . ARG A 1 113 ? 6.548 -11.372 -11.305 1.00 82.88 113 ARG A O 1
ATOM 888 N N . GLY A 1 114 ? 6.710 -12.510 -9.375 1.00 81.75 114 GLY A N 1
ATOM 889 C CA . GLY A 1 114 ? 8.166 -12.418 -9.251 1.00 81.75 114 GLY A CA 1
ATOM 890 C C . GLY A 1 114 ? 8.684 -11.011 -8.941 1.00 81.75 114 GLY A C 1
ATOM 891 O O . GLY A 1 114 ? 9.843 -10.724 -9.210 1.00 81.75 114 GLY A O 1
ATOM 892 N N . TRP A 1 115 ? 7.841 -10.120 -8.408 1.00 84.88 115 TRP A N 1
ATOM 893 C CA . TRP A 1 115 ? 8.252 -8.765 -8.005 1.00 84.88 115 TRP A CA 1
ATOM 894 C C . TRP A 1 115 ? 8.860 -8.735 -6.609 1.00 84.88 115 TRP A C 1
ATOM 896 O O . TRP A 1 115 ? 9.662 -7.858 -6.298 1.00 84.88 115 TRP A O 1
ATOM 906 N N . LEU A 1 116 ? 8.439 -9.679 -5.768 1.00 82.44 116 LEU A N 1
ATOM 907 C CA . LEU A 1 116 ? 8.992 -9.897 -4.445 1.00 82.44 116 LEU A CA 1
ATOM 908 C C . LEU A 1 116 ? 9.894 -11.121 -4.521 1.00 82.44 116 LEU A C 1
ATOM 910 O O . LEU A 1 116 ? 9.409 -12.251 -4.589 1.00 82.44 116 LEU A O 1
ATOM 914 N N . THR A 1 117 ? 11.197 -10.875 -4.605 1.00 77.94 117 THR A N 1
ATOM 915 C CA . THR A 1 117 ? 12.189 -11.920 -4.908 1.00 77.94 117 THR A CA 1
ATOM 916 C C . THR A 1 117 ? 12.976 -12.338 -3.677 1.00 77.94 117 THR A C 1
ATOM 918 O O . THR A 1 117 ? 13.581 -13.406 -3.674 1.00 77.94 117 THR A O 1
ATOM 921 N N . GLY A 1 118 ? 12.976 -11.513 -2.624 1.00 69.88 118 GLY A N 1
ATOM 922 C CA . GLY A 1 118 ? 13.825 -11.739 -1.456 1.00 69.88 118 GLY A CA 1
ATOM 923 C C . GLY A 1 118 ? 15.312 -11.562 -1.764 1.00 69.88 118 GLY A C 1
ATOM 924 O O . GLY A 1 118 ? 16.144 -11.777 -0.883 1.00 69.88 118 GLY A O 1
ATOM 925 N N . SER A 1 119 ? 15.652 -11.131 -2.983 1.00 63.19 119 SER A N 1
ATOM 926 C CA . SER A 1 119 ? 16.970 -10.631 -3.320 1.00 63.19 119 SER A CA 1
ATOM 927 C C . SER A 1 119 ? 17.060 -9.220 -2.750 1.00 63.19 119 SER A C 1
ATOM 929 O O . SER A 1 119 ? 17.022 -8.209 -3.457 1.00 63.19 119 SER A O 1
ATOM 931 N N . SER A 1 120 ? 17.280 -9.149 -1.434 1.00 52.22 120 SER A N 1
ATOM 932 C CA . SER 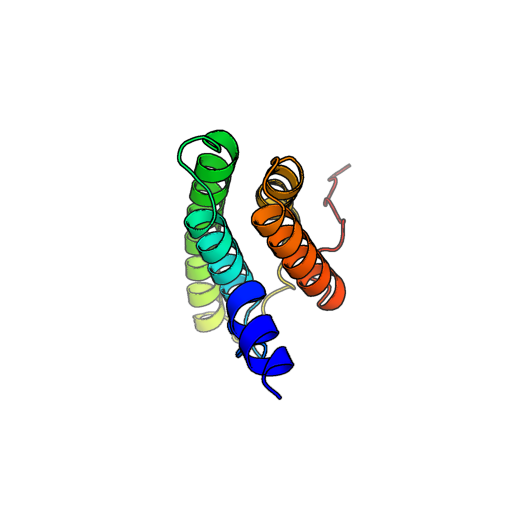A 1 120 ? 18.163 -8.104 -0.958 1.00 52.22 120 SER A CA 1
ATOM 933 C C . SER A 1 120 ? 19.427 -8.265 -1.794 1.00 52.22 120 SER A C 1
ATOM 935 O O . SER A 1 120 ? 20.146 -9.259 -1.698 1.00 52.22 120 SER A O 1
ATOM 937 N N . ALA A 1 121 ? 19.682 -7.317 -2.689 1.00 46.22 121 ALA A N 1
ATOM 938 C CA . ALA A 1 121 ? 21.036 -7.055 -3.124 1.00 46.22 121 ALA A CA 1
ATOM 939 C C . ALA A 1 121 ? 21.791 -6.609 -1.862 1.00 46.22 121 ALA A C 1
ATOM 941 O O . ALA A 1 121 ? 22.011 -5.425 -1.620 1.00 46.22 121 ALA A O 1
ATOM 942 N N . GLY A 1 122 ? 22.100 -7.581 -1.001 1.00 38.09 122 GLY A N 1
ATOM 943 C CA . GLY A 1 122 ? 23.225 -7.553 -0.106 1.00 38.09 122 GLY A CA 1
ATOM 944 C C . GLY A 1 122 ? 24.425 -7.490 -1.019 1.00 38.09 122 GLY A C 1
ATOM 945 O O . GLY A 1 122 ? 24.951 -8.507 -1.462 1.00 38.09 122 GLY A O 1
ATOM 946 N N . ILE A 1 123 ? 24.791 -6.259 -1.350 1.00 38.69 123 ILE A N 1
ATOM 947 C CA . ILE A 1 123 ? 26.175 -5.900 -1.582 1.00 38.69 123 ILE A CA 1
ATOM 948 C C . ILE A 1 123 ? 26.911 -6.480 -0.366 1.00 38.69 123 ILE A C 1
ATOM 950 O O . ILE A 1 123 ? 26.713 -6.010 0.756 1.00 38.69 123 ILE A O 1
ATOM 954 N N . SER A 1 124 ? 27.585 -7.609 -0.588 1.00 32.03 124 SER A N 1
ATOM 955 C CA . SER A 1 124 ? 28.625 -8.111 0.309 1.00 32.03 124 SER A CA 1
ATOM 956 C C . SER A 1 124 ? 29.819 -7.170 0.260 1.00 32.03 124 SER A C 1
ATOM 958 O O . SER A 1 124 ? 30.029 -6.562 -0.816 1.00 32.03 124 SER A O 1
#

Solvent-accessible surface area (backbone atoms only — not comparable to full-atom values): 7381 Å² total; per-residue (Å²): 103,75,64,54,54,52,47,40,70,73,70,42,82,79,83,75,80,70,83,58,88,81,67,53,67,69,61,52,50,52,51,50,44,52,53,51,49,70,72,49,55,90,83,42,53,67,43,46,50,47,36,51,56,46,47,55,52,48,56,50,50,50,52,52,49,59,52,44,52,75,74,38,94,59,81,76,77,79,67,75,44,57,89,55,43,61,40,40,53,47,30,53,72,47,94,45,66,71,45,26,53,50,27,51,53,51,50,50,54,34,42,77,70,60,26,43,70,81,71,70,82,68,77,124

Sequence (124 aa):
SEVDQLMRAFFGDSSSDSVVAGERATDFLIKALNRLHKASSRKHKELRQQVQDDLVKLDKQKKEEDAASKASGSMPSGFNADPYFKSLYLACQTKSSKLIEQALDYSQKMMARGWLTGSSAGIS

Radius of gyration: 16.51 Å; Cα contacts (8 Å, |Δi|>4): 82; chains: 1; bounding box: 58×27×42 Å

pLDDT: mean 75.31, std 17.78, range [32.03, 92.25]

Secondary structure (DSSP, 8-state):
-HHHHHHHHHH---TT----TT--HHHHHHHHHHHHHHH--TT-HHHHHHHHHHHHHHHHHHHHHHHHHHH--SPP-----GGGHHHHHHHHTSS-HHHHHHHHHHHHHHHHTT----------

Mean predicted aligned error: 11.43 Å

Foldseek 3Di:
DVVVVVCCVVVPPPPDPPVPPDDDPLNLLLVLLVVLLVPDDPVLVVLNVLSVVVNVVSVVVVVVVVVVVVVDVDDDDQAACQVSLVSLVSQCVDPDPVSVVSSVVSVVVCVVVCNHPVPPVPPD